Protein AF-A0A7S1HNY2-F1 (afdb_monomer_lite)

Organism: Hemiselmis andersenii (NCBI:txid464988)

InterPro domains:
  IPR002885 Pentatricopeptide repeat [PF13812] (11-75)
  IPR011990 Tetratricopeptide-like helical domain superfamily [G3DSA:1.25.40.10] (3-100)

Secondary structure (DSSP, 8-state):
-HHHHHHHHHHHHHHHHTTPPP-HHHHHHHHHHHHHHHTTTS--HHHHHHHHHHHHHTTPPPPHHHHHHHHHHHHHHHHTT----HHHHHHHHHHHHTTS--

Radius of gyration: 13.39 Å; chains: 1; bounding box: 30×37×28 Å

Sequence (102 aa):
GEAGRKEAWAVLGEIEALGIEPNAETFTSLIKTLAKAAKHGNAQAHHGVQAVAEMRARGLEPSPVTASALLSLYAQTAKAGGQVSLDQAWEVVTGLGSRVDA

Foldseek 3Di:
DLCLLVVLVVVVVVCVVVVHDDALVSLLVSLLSLLVCLLVPNHALVSLLVSQVVCVVVVHAHDPSSLVSSVSSQVSNVVSVHDDDVVSSVVNVVSVVVPPPD

pLDDT: mean 85.4, std 13.31, range [37.34, 95.06]

Structure (mmCIF, N/CA/C/O backbone):
data_AF-A0A7S1HNY2-F1
#
_entry.id   AF-A0A7S1HNY2-F1
#
loop_
_atom_site.group_PDB
_atom_site.id
_atom_site.type_symbol
_atom_site.label_atom_id
_atom_site.label_alt_id
_atom_site.label_comp_id
_atom_site.label_asym_id
_atom_site.label_entity_id
_atom_site.label_seq_id
_atom_site.pdbx_PDB_ins_code
_atom_site.Cartn_x
_atom_site.Cartn_y
_atom_site.Cartn_z
_atom_site.occupancy
_atom_site.B_iso_or_equiv
_atom_site.auth_seq_id
_atom_site.auth_comp_id
_atom_site.auth_asym_id
_atom_site.auth_atom_id
_atom_site.pdbx_PDB_model_num
ATOM 1 N N . GLY A 1 1 ? 9.758 -11.971 -1.194 1.00 49.97 1 GLY A N 1
ATOM 2 C CA . GLY A 1 1 ? 9.287 -13.005 -2.135 1.00 49.97 1 GLY A CA 1
ATOM 3 C C . GLY A 1 1 ? 7.836 -12.756 -2.483 1.00 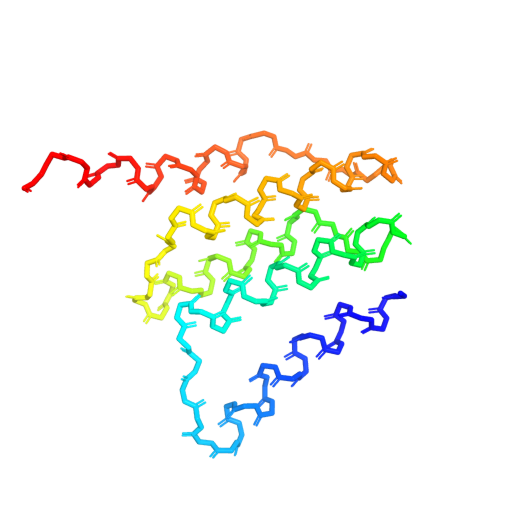49.97 1 GLY A C 1
ATOM 4 O O . GLY A 1 1 ? 7.187 -12.019 -1.750 1.00 49.97 1 GLY A O 1
ATOM 5 N N . GLU A 1 2 ? 7.330 -13.336 -3.575 1.00 55.84 2 GLU A N 1
ATOM 6 C CA . GLU A 1 2 ? 5.900 -13.360 -3.935 1.00 55.84 2 GLU A CA 1
ATOM 7 C C . GLU A 1 2 ? 5.046 -13.846 -2.751 1.00 55.84 2 GLU A C 1
ATOM 9 O O . GLU A 1 2 ? 3.935 -13.365 -2.531 1.00 55.84 2 GLU A O 1
ATOM 14 N N . ALA A 1 3 ? 5.657 -14.711 -1.932 1.00 64.81 3 ALA A N 1
ATOM 15 C CA . ALA A 1 3 ? 5.253 -15.082 -0.584 1.00 64.81 3 ALA A CA 1
ATOM 16 C C . ALA A 1 3 ? 4.785 -13.878 0.250 1.00 64.81 3 ALA A C 1
ATOM 18 O O . ALA A 1 3 ? 3.621 -13.832 0.599 1.00 64.81 3 ALA A O 1
ATOM 19 N N . GLY A 1 4 ? 5.592 -12.827 0.425 1.00 68.38 4 GLY A N 1
ATOM 20 C CA . GLY A 1 4 ? 5.236 -11.676 1.268 1.00 68.38 4 GLY A CA 1
ATOM 21 C C . GLY A 1 4 ? 4.024 -10.866 0.786 1.00 68.38 4 GLY A C 1
ATOM 22 O O . GLY A 1 4 ? 3.382 -10.195 1.584 1.00 68.38 4 GLY A O 1
ATOM 23 N N . ARG A 1 5 ? 3.677 -10.929 -0.509 1.00 75.12 5 ARG A N 1
ATOM 24 C CA . ARG A 1 5 ? 2.429 -10.346 -1.032 1.00 75.12 5 ARG A CA 1
ATOM 25 C C . ARG A 1 5 ? 1.235 -11.247 -0.722 1.00 75.12 5 ARG A C 1
ATOM 27 O O . ARG A 1 5 ? 0.218 -10.751 -0.248 1.00 75.12 5 ARG A O 1
ATOM 34 N N . LYS A 1 6 ? 1.347 -12.544 -1.032 1.00 75.81 6 LYS A N 1
ATOM 35 C CA . LYS A 1 6 ? 0.285 -13.534 -0.785 1.00 75.81 6 LYS A CA 1
ATOM 36 C C . LYS A 1 6 ? 0.004 -13.673 0.711 1.00 75.81 6 LYS A C 1
ATOM 38 O O . LYS A 1 6 ? -1.152 -13.667 1.104 1.00 75.81 6 LYS A O 1
ATOM 43 N N . GLU A 1 7 ? 1.054 -13.693 1.524 1.00 76.94 7 GLU A N 1
ATOM 44 C CA . GLU A 1 7 ? 1.006 -13.681 2.985 1.00 76.94 7 GLU A CA 1
ATOM 45 C C . GLU A 1 7 ? 0.277 -12.443 3.504 1.00 76.94 7 GLU A C 1
ATOM 47 O O . GLU A 1 7 ? -0.569 -12.571 4.373 1.00 76.94 7 GLU A O 1
ATOM 52 N N . ALA A 1 8 ? 0.524 -11.250 2.951 1.00 83.12 8 ALA A N 1
ATOM 53 C CA . ALA A 1 8 ? -0.124 -10.042 3.458 1.00 83.12 8 ALA A CA 1
ATOM 54 C C . ALA A 1 8 ? -1.652 -10.037 3.244 1.00 83.12 8 ALA A C 1
ATOM 56 O O . ALA A 1 8 ? -2.387 -9.596 4.125 1.00 83.12 8 ALA A O 1
ATOM 57 N N . TRP A 1 9 ? -2.137 -10.559 2.112 1.00 86.81 9 TRP A N 1
ATOM 58 C CA . TRP A 1 9 ? -3.576 -10.746 1.881 1.00 86.81 9 TRP A CA 1
ATOM 59 C C . TRP A 1 9 ? -4.149 -11.935 2.662 1.00 86.81 9 TRP A C 1
ATOM 61 O O . TRP A 1 9 ? -5.270 -11.848 3.150 1.00 86.81 9 TRP A O 1
ATOM 71 N N . ALA A 1 10 ? -3.384 -13.018 2.826 1.00 88.06 10 ALA A N 1
ATOM 72 C CA . ALA A 1 10 ? -3.793 -14.156 3.648 1.00 88.06 10 ALA A CA 1
ATOM 73 C C . ALA A 1 10 ? -3.985 -13.747 5.116 1.00 88.06 10 ALA A C 1
ATOM 75 O O . ALA A 1 10 ? -5.014 -14.058 5.702 1.00 88.06 10 ALA A O 1
ATOM 76 N N . VAL A 1 11 ? -3.055 -12.964 5.673 1.00 87.12 11 VAL A N 1
ATOM 77 C CA . VAL A 1 11 ? -3.161 -12.413 7.032 1.00 87.12 11 VAL A CA 1
ATOM 78 C C . VAL A 1 11 ? -4.387 -11.508 7.170 1.00 87.12 11 VAL A C 1
ATOM 80 O O . VAL A 1 11 ? -5.047 -11.548 8.202 1.00 87.12 11 VAL A O 1
ATOM 83 N N . LEU A 1 12 ? -4.737 -10.722 6.143 1.00 89.19 12 LEU A N 1
ATOM 84 C CA . LEU A 1 12 ? -5.980 -9.941 6.159 1.00 89.19 12 LEU A CA 1
ATOM 85 C C . LEU A 1 12 ? -7.215 -10.853 6.263 1.00 89.19 12 LEU A C 1
ATOM 87 O O . LEU A 1 12 ? -8.087 -10.593 7.085 1.00 89.19 12 LEU A O 1
ATOM 91 N N . GLY A 1 13 ? -7.253 -11.940 5.487 1.00 90.81 13 GLY A N 1
ATOM 92 C CA . GLY A 1 13 ? -8.333 -12.927 5.553 1.00 90.81 13 GLY A CA 1
ATOM 93 C C . GLY A 1 13 ? -8.388 -13.685 6.885 1.00 90.81 13 GLY A C 1
ATOM 94 O O . GLY A 1 13 ? -9.470 -13.989 7.375 1.00 90.81 13 GLY A O 1
ATOM 95 N N . GLU A 1 14 ? -7.244 -13.957 7.517 1.00 90.81 14 GLU A N 1
ATOM 96 C CA . GLU A 1 14 ? -7.199 -14.555 8.859 1.00 90.81 14 GLU A CA 1
ATOM 97 C C . GLU A 1 14 ? -7.726 -13.598 9.935 1.00 90.81 14 GLU A C 1
ATOM 99 O O . GLU A 1 14 ? -8.471 -14.026 10.815 1.00 90.81 14 GLU A O 1
ATOM 104 N N . ILE A 1 15 ? -7.395 -12.303 9.852 1.00 88.19 15 ILE A N 1
ATOM 105 C CA . ILE A 1 15 ? -7.950 -11.266 10.739 1.00 88.19 15 ILE A CA 1
ATOM 106 C C . ILE A 1 15 ? -9.485 -11.280 10.658 1.00 88.19 15 ILE A C 1
ATOM 108 O O . ILE A 1 15 ? -10.159 -11.325 11.688 1.00 88.19 15 ILE A O 1
ATOM 112 N N . GLU A 1 16 ? -10.035 -11.340 9.446 1.00 91.44 16 GLU A N 1
ATOM 113 C CA . GLU A 1 16 ? -11.483 -11.430 9.222 1.00 91.44 16 GLU A CA 1
ATOM 114 C C . GLU A 1 16 ? -12.082 -12.743 9.739 1.00 91.44 16 GLU A C 1
ATOM 116 O O . GLU A 1 16 ? -13.134 -12.731 10.375 1.00 91.44 16 GLU A O 1
ATOM 121 N N . ALA A 1 17 ? -11.409 -13.876 9.518 1.00 93.38 17 ALA A N 1
ATOM 122 C CA . ALA A 1 17 ? -11.854 -15.187 9.995 1.00 93.38 17 ALA A CA 1
ATOM 123 C C . ALA A 1 17 ? -11.897 -15.279 11.531 1.00 93.38 17 ALA A C 1
ATOM 125 O O . ALA A 1 17 ? -12.676 -16.055 12.084 1.00 93.38 17 ALA A O 1
ATOM 126 N N . LEU A 1 18 ? -11.096 -14.465 12.224 1.00 93.19 18 LEU A N 1
ATOM 127 C CA . LEU A 1 18 ? -11.137 -14.299 13.678 1.00 93.19 18 LEU A CA 1
ATOM 128 C C . LEU A 1 18 ? -12.264 -13.361 14.153 1.00 93.19 18 LEU A C 1
ATOM 130 O O . LEU A 1 18 ? -12.390 -13.124 15.353 1.00 93.19 18 LEU A O 1
ATOM 134 N N . GLY A 1 19 ? -13.080 -12.823 13.241 1.00 91.94 19 GLY A N 1
ATOM 135 C CA . GLY A 1 19 ? -14.141 -11.862 13.548 1.00 91.94 19 GLY A CA 1
ATOM 136 C C . GLY A 1 19 ? -13.622 -10.457 13.861 1.00 91.94 19 GLY A C 1
ATOM 137 O O . GLY A 1 19 ? -14.351 -9.651 14.437 1.00 91.94 19 GLY A O 1
ATOM 138 N N . ILE A 1 20 ? -12.364 -10.160 13.520 1.00 92.62 20 ILE A N 1
ATOM 139 C CA . ILE A 1 20 ? -11.767 -8.838 13.699 1.00 92.62 20 ILE A CA 1
ATOM 140 C C . ILE A 1 20 ? -11.968 -8.064 12.403 1.00 92.62 20 ILE A C 1
ATOM 142 O O . ILE A 1 20 ? -11.505 -8.476 11.344 1.00 92.62 20 ILE A O 1
ATOM 146 N N . GLU A 1 21 ? -12.638 -6.921 12.480 1.00 91.88 21 GLU A N 1
ATOM 147 C CA . GLU A 1 21 ? -12.910 -6.109 11.299 1.00 91.88 21 GLU A CA 1
ATOM 148 C C . GLU A 1 21 ? -11.676 -5.272 10.913 1.00 91.88 21 GLU A C 1
ATOM 150 O O . GLU A 1 21 ? -11.200 -4.464 11.723 1.00 91.88 21 GLU A O 1
ATOM 155 N N . PRO A 1 22 ? -11.111 -5.449 9.700 1.00 92.81 22 PRO A N 1
ATOM 156 C CA . PRO A 1 22 ? -9.982 -4.647 9.252 1.00 92.81 22 PRO A CA 1
ATOM 157 C C . PRO A 1 22 ? -10.345 -3.168 9.182 1.00 92.81 22 PRO A C 1
ATOM 159 O O . PRO A 1 22 ? -11.376 -2.796 8.629 1.00 92.81 22 PRO A O 1
ATOM 162 N N . ASN A 1 23 ? -9.461 -2.312 9.687 1.00 94.19 23 ASN A N 1
ATOM 163 C CA . ASN A 1 23 ? -9.658 -0.868 9.685 1.00 94.19 23 ASN A CA 1
ATOM 164 C C . ASN A 1 23 ? -8.645 -0.166 8.769 1.00 94.19 23 ASN A C 1
ATOM 166 O O . ASN A 1 23 ? 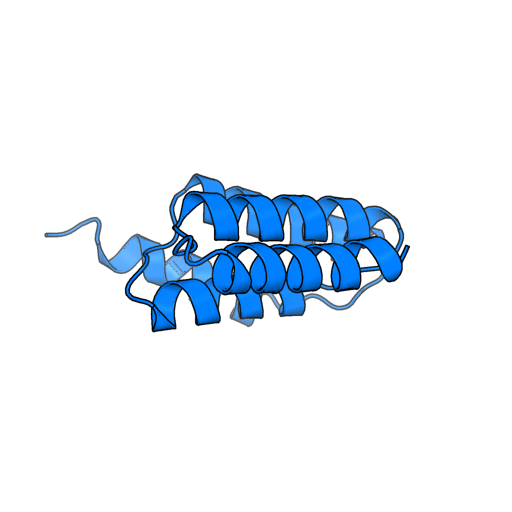-7.821 -0.791 8.093 1.00 94.19 23 ASN A O 1
ATOM 170 N N . ALA A 1 24 ? -8.691 1.166 8.766 1.00 92.94 24 ALA A N 1
ATOM 171 C CA . ALA A 1 24 ? -7.828 1.978 7.922 1.00 92.94 24 ALA A CA 1
ATOM 172 C C . ALA A 1 24 ? -6.319 1.734 8.153 1.00 92.94 24 ALA A C 1
ATOM 174 O O .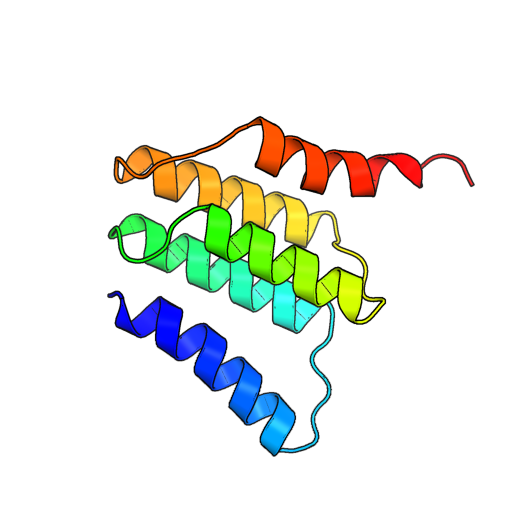 ALA A 1 24 ? -5.519 1.759 7.210 1.00 92.94 24 ALA A O 1
ATOM 175 N N . GLU A 1 25 ? -5.923 1.455 9.396 1.00 93.50 25 GLU A N 1
ATOM 176 C CA . GLU A 1 25 ? -4.539 1.143 9.760 1.00 93.50 25 GLU A CA 1
ATOM 177 C C . GLU A 1 25 ? -4.125 -0.259 9.297 1.00 93.50 25 GLU A C 1
ATOM 179 O O . GLU A 1 25 ? -2.984 -0.451 8.859 1.00 93.50 25 GLU A O 1
ATOM 184 N N . THR A 1 26 ? -5.046 -1.228 9.303 1.00 93.88 26 THR A N 1
ATOM 185 C CA . THR A 1 26 ? -4.814 -2.571 8.751 1.00 93.88 26 THR A CA 1
ATOM 186 C C . THR A 1 26 ? -4.488 -2.495 7.258 1.00 93.88 26 THR A C 1
ATOM 188 O O . THR A 1 26 ? -3.451 -3.003 6.824 1.00 93.88 26 THR A O 1
ATOM 191 N N . PHE A 1 27 ? -5.298 -1.777 6.472 1.00 94.69 27 PHE A N 1
ATOM 192 C CA . PHE A 1 27 ? -5.044 -1.569 5.039 1.00 94.69 27 PHE A CA 1
ATOM 193 C C . PHE A 1 27 ? -3.769 -0.758 4.775 1.00 94.69 27 PHE A C 1
ATOM 195 O O . PHE A 1 27 ? -2.980 -1.086 3.886 1.00 94.69 27 PHE A O 1
ATOM 202 N N . THR A 1 28 ? -3.503 0.270 5.581 1.00 94.81 28 THR A N 1
ATOM 203 C CA . THR A 1 28 ? -2.262 1.050 5.471 1.00 94.81 28 THR A CA 1
ATOM 204 C C . THR A 1 28 ? -1.028 0.180 5.734 1.00 94.81 28 THR A C 1
ATOM 206 O O . THR A 1 28 ? -0.019 0.286 5.029 1.00 94.81 28 THR A O 1
ATOM 209 N N . SER A 1 29 ? -1.107 -0.725 6.710 1.00 94.56 29 SER A N 1
ATOM 210 C CA . SER A 1 29 ? -0.052 -1.695 7.017 1.00 94.56 29 SER A CA 1
ATOM 211 C C . SER A 1 29 ? 0.135 -2.721 5.898 1.00 94.56 29 SER A C 1
ATOM 213 O O . SER A 1 29 ? 1.277 -3.008 5.529 1.00 94.56 29 SER A O 1
ATOM 215 N N . LEU A 1 30 ? -0.954 -3.195 5.285 1.00 94.56 30 LEU A N 1
ATOM 216 C CA . LEU A 1 30 ? -0.915 -4.039 4.089 1.00 94.56 30 LEU A CA 1
ATOM 217 C C . LEU A 1 30 ? -0.131 -3.354 2.956 1.00 94.56 30 LEU A C 1
ATOM 219 O O . LEU A 1 30 ? 0.819 -3.933 2.427 1.00 94.56 30 LEU A O 1
ATOM 223 N N . ILE A 1 31 ? -0.432 -2.089 2.646 1.00 94.94 31 ILE A N 1
ATOM 224 C CA . ILE A 1 31 ? 0.269 -1.329 1.594 1.00 94.94 31 ILE A CA 1
ATOM 225 C C . ILE A 1 31 ? 1.758 -1.150 1.924 1.00 94.94 31 ILE A C 1
ATOM 227 O O . ILE A 1 31 ? 2.607 -1.319 1.046 1.00 94.94 31 ILE A O 1
ATOM 231 N N . LYS A 1 32 ? 2.117 -0.877 3.186 1.00 94.50 32 LYS A N 1
ATOM 232 C CA . LYS A 1 32 ? 3.528 -0.803 3.619 1.00 94.50 32 LYS A CA 1
ATOM 233 C C . LYS A 1 32 ? 4.265 -2.130 3.404 1.00 94.50 32 LYS A C 1
ATOM 235 O O . LYS A 1 32 ? 5.427 -2.126 2.987 1.00 94.50 32 LYS A O 1
ATOM 240 N N . THR A 1 33 ? 3.613 -3.258 3.670 1.00 93.88 33 THR A N 1
ATOM 241 C CA . THR A 1 33 ? 4.175 -4.596 3.431 1.00 93.88 33 THR A CA 1
ATOM 242 C C . THR A 1 33 ? 4.349 -4.868 1.939 1.00 93.88 33 THR A C 1
ATOM 244 O O . THR A 1 33 ? 5.427 -5.299 1.521 1.00 93.88 33 THR A O 1
ATOM 247 N N . LEU A 1 34 ? 3.355 -4.517 1.115 1.00 93.81 34 LEU A N 1
ATOM 248 C CA . LEU A 1 34 ? 3.460 -4.582 -0.346 1.00 93.81 34 LEU A CA 1
ATOM 249 C C . LEU A 1 34 ? 4.639 -3.747 -0.856 1.00 93.81 34 LEU A C 1
ATOM 251 O O . LEU A 1 34 ? 5.405 -4.213 -1.697 1.00 93.81 34 LEU A O 1
ATOM 255 N N . ALA A 1 35 ? 4.840 -2.548 -0.307 1.00 94.19 35 ALA A N 1
ATOM 256 C CA . ALA A 1 35 ? 5.952 -1.680 -0.668 1.00 94.19 35 ALA A CA 1
ATOM 257 C C . ALA A 1 35 ? 7.303 -2.382 -0.430 1.00 94.19 35 ALA A C 1
ATOM 259 O O . ALA A 1 35 ? 8.117 -2.485 -1.347 1.00 94.19 35 ALA A O 1
ATOM 260 N N . LYS A 1 36 ? 7.501 -2.973 0.758 1.00 92.56 36 LYS A N 1
ATOM 261 C CA . LYS A 1 36 ? 8.704 -3.765 1.078 1.00 92.56 36 LYS A CA 1
ATOM 262 C C . LYS A 1 36 ? 8.886 -4.955 0.128 1.00 92.56 36 LYS A C 1
ATOM 264 O O . LYS A 1 36 ? 10.010 -5.225 -0.292 1.00 92.56 36 LYS A O 1
ATOM 269 N N . ALA A 1 37 ? 7.808 -5.650 -0.235 1.00 91.25 37 ALA A N 1
ATOM 270 C CA . ALA A 1 37 ? 7.860 -6.766 -1.179 1.00 91.25 37 ALA A CA 1
ATOM 271 C C . ALA A 1 37 ? 8.253 -6.316 -2.602 1.00 91.25 37 ALA A C 1
ATOM 273 O O . ALA A 1 37 ? 8.998 -7.027 -3.288 1.00 91.25 37 ALA A O 1
ATOM 274 N N . ALA A 1 38 ? 7.820 -5.124 -3.025 1.00 92.25 38 ALA A N 1
ATOM 275 C CA . ALA A 1 38 ? 8.140 -4.550 -4.330 1.00 92.25 38 ALA A CA 1
ATOM 276 C C . ALA A 1 38 ? 9.636 -4.251 -4.513 1.00 92.25 38 ALA A C 1
ATOM 278 O O . ALA A 1 38 ? 10.123 -4.395 -5.630 1.00 92.25 38 ALA A O 1
ATOM 279 N N . LYS A 1 39 ? 10.404 -3.972 -3.439 1.00 90.38 39 LYS A N 1
ATOM 280 C CA . LYS A 1 39 ? 11.885 -3.831 -3.516 1.00 90.38 39 LYS A CA 1
ATOM 281 C C . LYS A 1 39 ? 12.571 -4.999 -4.215 1.00 90.38 39 LYS A C 1
ATOM 283 O O . LYS A 1 39 ? 13.663 -4.846 -4.747 1.00 90.38 39 LYS A O 1
ATOM 288 N N . HIS A 1 40 ? 11.947 -6.167 -4.142 1.00 89.69 40 HIS A N 1
ATOM 289 C CA . HIS A 1 40 ? 12.473 -7.427 -4.633 1.00 89.69 40 HIS A CA 1
ATOM 290 C C . HIS A 1 40 ? 11.632 -7.976 -5.800 1.00 89.69 40 HIS A C 1
ATOM 292 O O . HIS A 1 40 ? 11.628 -9.183 -6.014 1.00 89.69 40 HIS A O 1
ATOM 298 N N . GLY A 1 41 ? 10.850 -7.128 -6.483 1.00 87.88 41 GLY A N 1
ATOM 299 C CA . GLY A 1 41 ? 10.018 -7.511 -7.634 1.00 87.88 41 GLY A CA 1
ATOM 300 C C . GLY A 1 41 ? 8.791 -8.367 -7.296 1.00 87.88 41 GLY A C 1
ATOM 301 O O . GLY A 1 41 ? 8.156 -8.922 -8.185 1.00 87.88 41 GLY A O 1
ATOM 302 N N . ASN A 1 42 ? 8.436 -8.495 -6.015 1.00 90.38 42 ASN A N 1
ATOM 303 C CA . ASN A 1 42 ? 7.406 -9.440 -5.567 1.00 90.38 42 ASN A CA 1
ATOM 304 C C . ASN A 1 42 ? 6.014 -8.825 -5.381 1.00 90.38 42 ASN A C 1
ATOM 306 O O . ASN A 1 42 ? 5.035 -9.529 -5.126 1.00 90.38 42 ASN A O 1
ATOM 310 N N . ALA A 1 43 ? 5.921 -7.509 -5.498 1.00 92.25 43 ALA A N 1
ATOM 311 C CA . ALA A 1 43 ? 4.677 -6.770 -5.549 1.00 92.25 43 ALA A CA 1
ATOM 312 C C . ALA A 1 43 ? 4.808 -5.668 -6.602 1.00 92.25 43 ALA A C 1
ATOM 314 O O . ALA A 1 43 ? 5.908 -5.297 -7.003 1.00 92.25 43 ALA A O 1
ATOM 315 N N . GLN A 1 44 ? 3.659 -5.187 -7.047 1.00 91.88 44 GLN A N 1
ATOM 316 C CA . GLN A 1 44 ? 3.499 -4.183 -8.098 1.00 91.88 44 GLN A CA 1
ATOM 317 C C . GLN A 1 44 ? 2.545 -3.102 -7.595 1.00 91.88 44 GLN A C 1
ATOM 319 O O . GLN A 1 44 ? 1.705 -3.389 -6.737 1.00 91.88 44 GLN A O 1
ATOM 324 N N . ALA A 1 45 ? 2.628 -1.904 -8.169 1.00 92.38 45 ALA A N 1
ATOM 325 C CA . ALA A 1 45 ? 1.842 -0.742 -7.765 1.00 92.38 45 ALA A CA 1
ATOM 326 C C . ALA A 1 45 ? 0.323 -1.000 -7.735 1.00 92.38 45 ALA A C 1
ATOM 328 O O . ALA A 1 45 ? -0.343 -0.594 -6.782 1.00 92.38 45 ALA A O 1
ATOM 329 N N . HIS A 1 46 ? -0.209 -1.759 -8.701 1.00 90.88 46 HIS A N 1
ATOM 330 C CA . HIS A 1 46 ? -1.642 -2.071 -8.767 1.00 90.88 46 HIS A CA 1
ATOM 331 C C . HIS A 1 46 ? -2.167 -2.815 -7.528 1.00 90.88 46 HIS A C 1
ATOM 333 O O . HIS A 1 46 ? -3.317 -2.617 -7.154 1.00 90.88 46 HIS A O 1
ATOM 339 N N . HIS A 1 47 ? -1.339 -3.608 -6.837 1.00 91.88 47 HIS A N 1
ATOM 340 C CA . HIS A 1 47 ? -1.765 -4.295 -5.611 1.00 91.88 47 HIS A CA 1
ATOM 341 C C . HIS A 1 47 ? -2.061 -3.309 -4.475 1.00 91.88 47 HIS A C 1
ATOM 343 O O . HIS A 1 47 ? -2.951 -3.544 -3.663 1.00 91.88 47 HIS A O 1
ATOM 349 N N . GLY A 1 48 ? -1.324 -2.195 -4.405 1.00 93.25 48 GLY A N 1
ATOM 350 C CA . GLY A 1 48 ? -1.614 -1.138 -3.436 1.00 93.25 48 GLY A CA 1
ATOM 351 C C . GLY A 1 48 ? -2.873 -0.359 -3.801 1.00 93.25 48 GLY A C 1
ATOM 352 O O . GLY A 1 48 ? -3.647 -0.018 -2.916 1.00 93.25 48 GLY A O 1
ATOM 353 N N . VAL A 1 49 ? -3.114 -0.135 -5.097 1.00 92.31 49 VAL A N 1
ATOM 354 C CA . VAL A 1 49 ? -4.359 0.482 -5.584 1.00 92.31 49 VAL A CA 1
ATOM 355 C C . VAL A 1 49 ? -5.565 -0.394 -5.233 1.00 92.31 49 VAL A C 1
ATOM 357 O O . VAL A 1 49 ? -6.557 0.121 -4.732 1.00 92.31 49 VAL A O 1
ATOM 360 N N . GLN A 1 50 ? -5.457 -1.717 -5.400 1.00 91.94 50 GLN A N 1
ATOM 361 C CA . GLN A 1 50 ? -6.488 -2.673 -4.977 1.00 91.94 50 GLN A CA 1
ATOM 362 C C . GLN A 1 50 ? -6.765 -2.598 -3.471 1.00 91.94 50 GLN A C 1
ATOM 364 O O . GLN A 1 50 ? -7.922 -2.556 -3.071 1.00 91.94 50 GLN A O 1
ATOM 369 N N . ALA A 1 51 ? -5.724 -2.520 -2.635 1.00 93.50 51 ALA A N 1
ATOM 370 C CA . ALA A 1 51 ? -5.895 -2.369 -1.189 1.00 93.50 51 ALA A CA 1
ATOM 371 C C . ALA A 1 51 ? -6.625 -1.066 -0.814 1.00 93.50 51 ALA A C 1
ATOM 373 O O . ALA A 1 51 ? -7.457 -1.071 0.087 1.00 93.50 51 ALA A O 1
ATOM 374 N N . VAL A 1 52 ? -6.359 0.041 -1.517 1.00 92.94 52 VAL A N 1
ATOM 375 C CA . VAL A 1 52 ? -7.089 1.303 -1.307 1.00 92.94 52 VAL A CA 1
ATOM 376 C C . VAL A 1 52 ? -8.532 1.219 -1.809 1.00 92.94 52 VAL A C 1
ATOM 378 O O . VAL A 1 52 ? -9.432 1.746 -1.161 1.00 92.94 52 VAL A O 1
ATOM 381 N N . ALA A 1 53 ? -8.772 0.565 -2.945 1.00 91.44 53 ALA A N 1
ATOM 382 C CA . ALA A 1 53 ? -10.124 0.370 -3.458 1.00 91.44 53 ALA A CA 1
ATOM 383 C C . ALA A 1 53 ? -10.978 -0.450 -2.478 1.00 91.44 53 ALA A C 1
ATOM 385 O O . ALA A 1 53 ? -12.099 -0.055 -2.174 1.00 91.44 53 ALA A O 1
ATOM 386 N N . GLU A 1 54 ? -10.418 -1.527 -1.924 1.00 92.31 54 GLU A N 1
ATOM 387 C CA . GLU A 1 54 ? -11.072 -2.358 -0.908 1.00 92.31 54 GLU A CA 1
ATOM 388 C C . GLU A 1 54 ? -11.346 -1.573 0.384 1.00 92.31 54 GLU A C 1
ATOM 390 O O . GLU A 1 54 ? -12.450 -1.614 0.920 1.00 92.31 54 GLU A O 1
ATOM 395 N N . MET A 1 55 ? -10.368 -0.790 0.849 1.00 93.44 55 MET A N 1
ATOM 396 C CA . MET A 1 55 ? -10.529 0.119 1.985 1.00 93.44 55 MET A CA 1
ATOM 397 C C . MET A 1 55 ? -11.740 1.046 1.779 1.00 93.44 55 MET A C 1
ATOM 399 O O . MET A 1 55 ? -12.632 1.098 2.626 1.00 93.44 55 MET A O 1
ATOM 403 N N . ARG A 1 56 ? -11.831 1.701 0.614 1.00 91.31 56 ARG A N 1
ATOM 404 C CA . ARG A 1 56 ? -12.957 2.583 0.266 1.00 91.31 56 ARG A CA 1
ATOM 405 C C . ARG A 1 56 ? -14.283 1.836 0.142 1.00 91.31 56 ARG A C 1
ATOM 407 O O . ARG A 1 56 ? -15.301 2.348 0.599 1.00 91.31 56 ARG A O 1
ATOM 414 N N . ALA A 1 57 ? -14.286 0.634 -0.436 1.00 92.38 57 ALA A N 1
ATOM 415 C CA . ALA A 1 57 ? -15.485 -0.197 -0.564 1.00 92.38 57 ALA A CA 1
ATOM 416 C C . ALA A 1 57 ? -16.094 -0.561 0.802 1.00 92.38 57 ALA A C 1
ATOM 418 O O . ALA A 1 57 ? -17.305 -0.735 0.915 1.00 92.38 57 ALA A O 1
ATOM 419 N N . ARG A 1 58 ? -15.265 -0.598 1.850 1.00 92.50 58 ARG A N 1
ATOM 420 C CA . ARG A 1 58 ? -15.671 -0.806 3.248 1.00 92.50 58 ARG A CA 1
ATOM 421 C C . ARG A 1 58 ? -16.028 0.486 3.989 1.00 92.50 58 ARG A C 1
ATOM 423 O O . ARG A 1 58 ? -16.165 0.478 5.207 1.00 92.50 58 ARG A O 1
ATOM 430 N N . GLY A 1 59 ? -16.135 1.613 3.283 1.00 92.50 59 GLY A N 1
ATOM 431 C CA . GLY A 1 59 ? -16.395 2.924 3.883 1.00 92.50 59 GLY A CA 1
ATOM 432 C C . GLY A 1 59 ? -15.219 3.485 4.689 1.00 92.50 59 GLY A C 1
ATOM 433 O O . GLY A 1 59 ? -15.393 4.45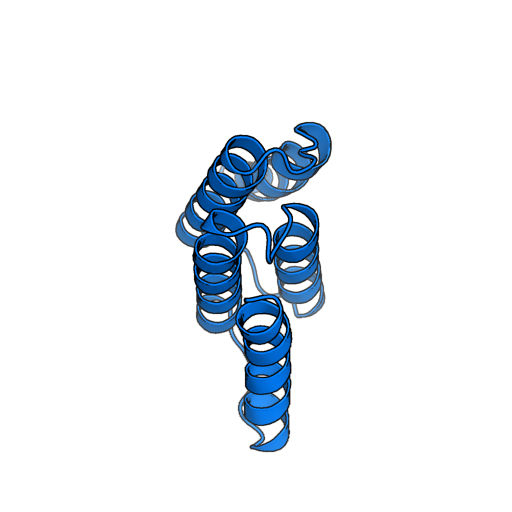0 5.432 1.00 92.50 59 GLY A O 1
ATOM 434 N N . LEU A 1 60 ? -14.025 2.898 4.560 1.00 93.06 60 LEU A N 1
ATOM 435 C CA . LEU A 1 60 ? -12.813 3.387 5.205 1.00 93.06 60 LEU A CA 1
ATOM 436 C C . LEU A 1 60 ? -12.109 4.374 4.278 1.00 93.06 60 LEU A C 1
ATOM 438 O O . LEU A 1 60 ? -11.956 4.146 3.078 1.00 93.06 60 LEU A O 1
ATOM 442 N N . GLU A 1 61 ? -11.625 5.465 4.851 1.00 89.56 61 GLU A N 1
ATOM 443 C CA . GLU A 1 61 ? -10.975 6.519 4.081 1.00 89.56 61 GLU A CA 1
ATOM 444 C C . GLU A 1 61 ? -9.454 6.399 4.170 1.00 89.56 61 GLU A C 1
ATOM 446 O O . GLU A 1 61 ? -8.919 6.264 5.278 1.00 89.56 61 GLU A O 1
ATOM 451 N N . PRO A 1 62 ? -8.736 6.470 3.034 1.00 88.69 62 PRO A N 1
ATOM 452 C CA . PRO A 1 62 ? -7.289 6.549 3.052 1.00 88.69 62 PRO A CA 1
ATOM 453 C C . PRO A 1 62 ? -6.843 7.793 3.824 1.00 88.69 62 PRO A C 1
ATOM 455 O O . PRO A 1 62 ? -7.463 8.852 3.773 1.00 88.69 62 PRO A O 1
ATOM 458 N N . SER A 1 63 ? -5.752 7.662 4.568 1.00 89.94 63 SER A N 1
ATOM 459 C CA . SER A 1 63 ? -5.147 8.765 5.309 1.00 89.94 63 SER A CA 1
ATOM 460 C C . SER A 1 63 ? -3.918 9.301 4.562 1.00 89.94 63 SER A C 1
ATOM 462 O O . SER A 1 63 ? -3.421 8.658 3.626 1.00 89.94 63 SER A O 1
ATOM 464 N N . PRO A 1 64 ? -3.332 10.433 4.994 1.00 89.19 64 PRO A N 1
ATOM 465 C CA . PRO A 1 64 ? -2.034 10.877 4.481 1.00 89.19 64 PRO A CA 1
ATOM 466 C C . PRO A 1 64 ? -0.934 9.807 4.612 1.00 89.19 64 PRO A C 1
ATOM 468 O O . PRO A 1 64 ? -0.028 9.714 3.777 1.00 89.19 64 PRO A O 1
ATOM 471 N N . VAL A 1 65 ? -1.025 8.947 5.634 1.00 92.25 65 VAL A N 1
ATOM 472 C CA . VAL A 1 65 ? -0.116 7.806 5.816 1.00 92.25 65 VAL A CA 1
ATOM 473 C C . VAL A 1 65 ? -0.353 6.745 4.740 1.00 92.25 65 VAL A C 1
ATOM 475 O O . VAL A 1 65 ? 0.615 6.207 4.199 1.00 92.25 65 VAL A O 1
ATOM 478 N N . THR A 1 66 ? -1.610 6.474 4.378 1.00 92.06 66 THR A N 1
ATOM 479 C CA . THR A 1 66 ? -1.967 5.570 3.275 1.00 92.06 66 THR A CA 1
ATOM 480 C C . THR A 1 66 ? -1.413 6.077 1.941 1.00 92.06 66 THR A C 1
ATOM 482 O O . THR A 1 66 ? -0.774 5.312 1.218 1.00 92.06 66 THR A O 1
ATOM 485 N N . ALA A 1 67 ? -1.559 7.374 1.648 1.00 89.62 67 ALA A N 1
ATOM 486 C CA . ALA A 1 67 ? -0.999 7.993 0.444 1.00 89.62 67 ALA A CA 1
ATOM 487 C C . ALA A 1 67 ? 0.532 7.866 0.387 1.00 89.62 67 ALA A C 1
ATOM 489 O O . ALA A 1 67 ? 1.102 7.479 -0.633 1.00 89.62 67 ALA A O 1
ATOM 490 N N . SER A 1 68 ? 1.201 8.118 1.515 1.00 92.12 68 SER A N 1
ATOM 491 C CA . SER A 1 68 ? 2.660 8.009 1.631 1.00 92.12 68 SER A CA 1
ATOM 492 C C . SER A 1 68 ? 3.149 6.565 1.444 1.00 92.12 68 SER A C 1
ATOM 494 O O . SER A 1 68 ? 4.174 6.316 0.799 1.00 92.12 68 SER A O 1
ATOM 496 N N . ALA A 1 69 ? 2.406 5.591 1.981 1.00 94.31 69 ALA A N 1
ATOM 497 C CA . ALA A 1 69 ? 2.677 4.169 1.792 1.00 94.31 69 ALA A CA 1
ATOM 498 C C . ALA A 1 69 ? 2.495 3.752 0.325 1.00 94.31 69 ALA A C 1
ATOM 500 O O . ALA A 1 69 ? 3.328 3.015 -0.209 1.00 94.31 69 ALA A O 1
ATOM 501 N N . LEU A 1 70 ? 1.456 4.263 -0.342 1.00 93.31 70 LEU A N 1
ATOM 502 C CA . LEU A 1 70 ? 1.219 4.002 -1.756 1.00 93.31 70 LEU A CA 1
ATOM 503 C C . LEU A 1 70 ? 2.336 4.595 -2.624 1.00 93.31 70 LEU A C 1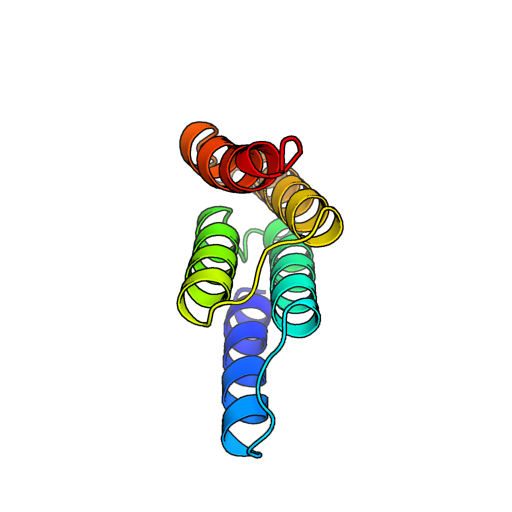
ATOM 505 O O . LEU A 1 70 ? 2.935 3.864 -3.407 1.00 93.31 70 LEU A O 1
ATOM 509 N N . LEU A 1 71 ? 2.712 5.862 -2.429 1.00 92.56 71 LEU A N 1
ATOM 510 C CA . LEU A 1 71 ? 3.855 6.477 -3.122 1.00 92.56 71 LEU A CA 1
ATOM 511 C C . LEU A 1 71 ? 5.147 5.672 -2.930 1.00 92.56 71 LEU A C 1
ATOM 513 O O . LEU A 1 71 ? 5.891 5.434 -3.884 1.00 92.56 71 LEU A O 1
ATOM 517 N N . SER A 1 72 ? 5.384 5.180 -1.712 1.00 94.56 72 SER A N 1
ATOM 518 C CA . SER A 1 72 ? 6.527 4.312 -1.422 1.00 94.56 72 SER A CA 1
ATOM 519 C C . SER A 1 72 ? 6.481 3.009 -2.226 1.00 94.56 72 SER A C 1
ATOM 521 O O . SER A 1 72 ? 7.524 2.546 -2.693 1.00 94.56 72 SER A O 1
ATOM 523 N N . LEU A 1 73 ? 5.303 2.403 -2.400 1.00 94.69 73 LEU A N 1
ATOM 524 C CA . LEU A 1 73 ? 5.122 1.215 -3.237 1.00 94.69 73 LEU A CA 1
ATOM 525 C C . LEU A 1 73 ? 5.386 1.522 -4.718 1.00 94.69 73 LEU A C 1
ATOM 527 O O . LEU A 1 73 ? 6.084 0.746 -5.371 1.00 94.69 73 LEU A O 1
ATOM 531 N N . TYR A 1 74 ? 4.892 2.647 -5.240 1.00 93.56 74 TYR A N 1
ATOM 532 C CA . TYR A 1 74 ? 5.157 3.082 -6.617 1.00 93.56 74 TYR A CA 1
ATOM 533 C C . TYR A 1 74 ? 6.658 3.254 -6.873 1.00 93.56 74 TYR A C 1
ATOM 535 O O . TYR A 1 74 ? 7.195 2.667 -7.812 1.00 93.56 74 TYR A O 1
ATOM 543 N N . ALA A 1 75 ? 7.358 3.971 -5.991 1.00 93.94 75 ALA A N 1
ATOM 544 C CA . ALA A 1 75 ? 8.801 4.176 -6.100 1.00 93.94 75 ALA A CA 1
ATOM 545 C C . ALA A 1 75 ? 9.584 2.851 -6.081 1.00 93.94 75 ALA A C 1
ATOM 547 O O . ALA A 1 75 ? 10.514 2.658 -6.865 1.00 93.94 75 ALA A O 1
ATOM 548 N N . GLN A 1 76 ? 9.200 1.913 -5.210 1.00 95.06 76 GLN A N 1
ATOM 549 C CA . GLN A 1 76 ? 9.852 0.602 -5.116 1.00 95.06 76 GLN A CA 1
ATOM 550 C C . GLN A 1 76 ? 9.551 -0.287 -6.322 1.00 95.06 76 GLN A C 1
ATOM 552 O O . GLN A 1 76 ? 10.448 -0.981 -6.792 1.00 95.06 76 GLN A O 1
ATOM 557 N N . THR A 1 77 ? 8.329 -0.216 -6.853 1.00 94.06 77 THR A N 1
ATOM 558 C CA . THR A 1 77 ? 7.936 -0.919 -8.079 1.00 94.06 77 THR A CA 1
ATOM 559 C C . THR A 1 77 ? 8.762 -0.425 -9.267 1.00 94.06 77 THR A C 1
ATOM 561 O O . THR A 1 77 ? 9.399 -1.234 -9.935 1.00 94.06 77 THR A O 1
ATOM 564 N N . ALA A 1 78 ? 8.840 0.894 -9.475 1.00 93.19 78 ALA A N 1
ATOM 565 C CA . ALA A 1 78 ? 9.636 1.488 -10.550 1.00 93.19 78 ALA A CA 1
ATOM 566 C C . ALA A 1 78 ? 11.131 1.153 -10.414 1.00 93.19 78 ALA A C 1
ATOM 568 O O . ALA A 1 78 ? 11.772 0.759 -11.386 1.00 93.19 78 ALA A O 1
ATOM 569 N N . LYS A 1 79 ? 11.685 1.232 -9.194 1.00 93.50 79 LYS A N 1
ATOM 570 C CA . LYS A 1 79 ? 13.087 0.873 -8.922 1.00 93.50 79 LYS A CA 1
ATOM 571 C C . LYS A 1 79 ? 13.397 -0.592 -9.250 1.00 93.50 79 LYS A C 1
ATOM 573 O O . LYS A 1 79 ? 14.516 -0.894 -9.651 1.00 93.50 79 LYS A O 1
ATOM 578 N N . ALA A 1 80 ? 12.430 -1.489 -9.077 1.00 92.81 80 ALA A N 1
ATOM 579 C CA . ALA A 1 80 ? 12.560 -2.902 -9.421 1.00 92.81 80 ALA A CA 1
ATOM 580 C C . ALA A 1 80 ? 12.274 -3.203 -10.909 1.00 92.81 80 ALA A C 1
ATOM 582 O O . ALA A 1 80 ? 12.230 -4.372 -11.284 1.00 92.81 80 ALA A O 1
ATOM 583 N N . GLY A 1 81 ? 12.060 -2.181 -11.749 1.00 91.75 81 GLY A N 1
ATOM 584 C CA . GLY A 1 81 ? 11.715 -2.343 -13.166 1.00 91.75 81 GLY A CA 1
ATOM 585 C C . GLY A 1 81 ? 10.264 -2.771 -13.414 1.00 91.75 81 GLY A C 1
ATOM 586 O O . GLY A 1 81 ? 9.931 -3.199 -14.515 1.00 91.75 81 GLY A O 1
ATOM 587 N N . GLY A 1 82 ? 9.403 -2.691 -12.396 1.00 89.06 82 GLY A N 1
ATOM 588 C CA . GLY A 1 82 ? 7.977 -2.979 -12.505 1.00 89.06 82 GLY A CA 1
ATOM 589 C C . GLY A 1 82 ? 7.189 -1.838 -13.149 1.00 89.06 82 GLY A C 1
ATOM 590 O O . GLY A 1 82 ? 7.636 -0.691 -13.208 1.00 89.06 82 GLY A O 1
ATOM 591 N N . GLN A 1 83 ? 5.980 -2.154 -13.607 1.00 87.12 83 GLN A N 1
ATOM 592 C CA . GLN A 1 83 ? 5.103 -1.185 -14.255 1.00 87.12 83 GLN A CA 1
ATOM 593 C C . GLN A 1 83 ? 4.439 -0.265 -13.224 1.00 87.12 83 GLN A C 1
ATOM 595 O O . GLN A 1 83 ? 3.879 -0.717 -12.222 1.00 87.12 83 GLN A O 1
ATOM 600 N N . VAL A 1 84 ? 4.459 1.035 -13.508 1.00 87.44 84 VAL A N 1
ATOM 601 C CA . VAL A 1 84 ? 3.780 2.072 -12.727 1.00 87.44 84 VAL A CA 1
ATOM 602 C C . VAL A 1 84 ? 2.903 2.923 -13.646 1.00 87.44 84 VAL A C 1
ATOM 604 O O . VAL A 1 84 ? 3.304 3.236 -14.764 1.00 87.44 84 VAL A O 1
ATOM 607 N N . SER A 1 85 ? 1.707 3.289 -13.183 1.00 85.19 85 SER A N 1
ATOM 608 C CA . SER A 1 85 ? 0.789 4.204 -13.876 1.00 85.19 85 SER A CA 1
ATOM 609 C C . SER A 1 85 ? 0.503 5.401 -12.976 1.00 85.19 85 SER A C 1
ATOM 611 O O . SER A 1 85 ? -0.064 5.248 -11.896 1.00 85.19 85 SER A O 1
ATOM 613 N N . LEU A 1 86 ? 0.916 6.595 -13.403 1.00 77.19 86 LEU A N 1
ATOM 614 C CA . LEU A 1 86 ? 0.693 7.812 -12.621 1.00 77.19 86 LEU A CA 1
ATOM 615 C C . LEU A 1 86 ? -0.790 8.175 -12.532 1.00 77.19 86 LEU A C 1
ATOM 617 O O . LEU A 1 86 ? -1.198 8.674 -11.493 1.00 77.19 86 LEU A O 1
ATOM 621 N N . ASP A 1 87 ? -1.593 7.844 -13.544 1.00 81.94 87 ASP A N 1
ATOM 622 C CA . ASP A 1 87 ? -3.041 8.075 -13.520 1.00 81.94 87 ASP A CA 1
ATOM 623 C C . ASP A 1 87 ? -3.689 7.322 -12.351 1.00 81.94 87 ASP A C 1
ATOM 625 O O . ASP A 1 87 ? -4.414 7.903 -11.549 1.00 81.94 87 ASP A O 1
ATOM 629 N N . GLN A 1 88 ? -3.324 6.049 -12.158 1.00 74.81 88 GLN A N 1
ATOM 630 C CA . GLN A 1 88 ? -3.808 5.255 -11.023 1.00 74.81 88 GLN A CA 1
ATOM 631 C C . GLN A 1 88 ? -3.314 5.783 -9.669 1.00 74.81 88 GLN A C 1
ATOM 633 O O . GLN A 1 88 ? -4.029 5.689 -8.672 1.00 74.81 88 GLN A O 1
ATOM 638 N N . ALA A 1 89 ? -2.094 6.328 -9.604 1.00 74.88 89 ALA A N 1
ATOM 639 C CA . ALA A 1 89 ? -1.601 6.978 -8.391 1.00 74.88 89 ALA A CA 1
ATOM 640 C C . ALA A 1 89 ? -2.379 8.268 -8.095 1.00 74.88 89 ALA A C 1
ATOM 642 O O . ALA A 1 89 ? -2.704 8.546 -6.940 1.00 74.88 89 ALA A O 1
ATOM 643 N N . TRP A 1 90 ? -2.676 9.042 -9.137 1.00 74.94 90 TRP A N 1
ATOM 644 C CA . TRP A 1 90 ? -3.338 10.334 -9.045 1.00 74.94 90 TRP A CA 1
ATOM 645 C C . TRP A 1 90 ? -4.799 10.206 -8.621 1.00 74.94 90 TRP A C 1
ATOM 647 O O . TRP A 1 90 ? -5.232 10.963 -7.759 1.00 74.94 90 TRP A O 1
ATOM 657 N N . GLU A 1 91 ? -5.532 9.208 -9.116 1.00 74.75 91 GLU A N 1
ATOM 658 C CA . GLU A 1 91 ? -6.899 8.892 -8.663 1.00 74.75 91 GLU A CA 1
ATOM 659 C C . GLU A 1 91 ? -6.960 8.648 -7.147 1.00 74.75 91 GLU A C 1
ATOM 661 O O . GLU A 1 91 ? -7.815 9.175 -6.433 1.00 74.75 91 GLU A O 1
ATOM 666 N N . VAL A 1 92 ? -5.990 7.902 -6.609 1.00 73.00 92 VAL A N 1
ATOM 667 C CA . VAL A 1 92 ? -5.941 7.641 -5.167 1.00 73.00 92 VAL A CA 1
ATOM 668 C C . VAL A 1 92 ? -5.648 8.915 -4.368 1.00 73.00 92 VAL A C 1
ATOM 670 O O . VAL A 1 92 ? -6.262 9.130 -3.322 1.00 73.00 92 VAL A O 1
ATOM 673 N N . VAL A 1 93 ? -4.721 9.752 -4.845 1.00 71.50 93 VAL A N 1
ATOM 674 C CA . VAL A 1 93 ? -4.297 10.985 -4.160 1.00 71.50 93 VAL A CA 1
ATOM 675 C C . VAL A 1 93 ? -5.353 12.091 -4.257 1.00 71.50 93 VAL A C 1
ATOM 677 O O . VAL A 1 93 ? -5.614 12.775 -3.272 1.00 71.50 93 VAL A O 1
ATOM 680 N N . THR A 1 94 ? -6.003 12.267 -5.404 1.00 70.25 94 THR A N 1
ATOM 681 C CA . THR A 1 94 ? -7.043 13.294 -5.599 1.00 70.25 94 THR A CA 1
ATOM 682 C C . THR A 1 94 ? -8.324 12.982 -4.841 1.00 70.25 94 THR A C 1
ATOM 68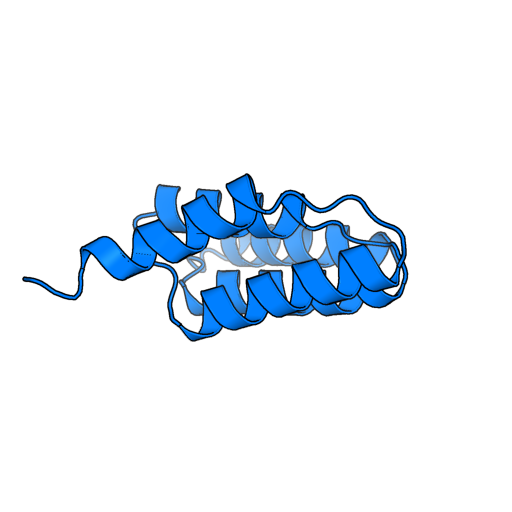4 O O . THR A 1 94 ? -8.920 13.897 -4.275 1.00 70.25 94 THR A O 1
ATOM 687 N N . GLY A 1 95 ? -8.678 11.701 -4.697 1.00 66.06 95 GLY A N 1
ATOM 688 C CA . GLY A 1 95 ? -9.760 11.266 -3.812 1.00 66.06 95 GLY A CA 1
ATOM 689 C C . GLY A 1 95 ? -9.527 11.562 -2.321 1.00 66.06 95 GLY A C 1
ATOM 690 O O . GLY A 1 95 ? -10.392 11.254 -1.506 1.00 66.06 95 GLY A O 1
ATOM 691 N N . LEU A 1 96 ? -8.365 12.102 -1.933 1.00 60.91 96 LEU A N 1
ATOM 692 C CA . LEU A 1 96 ? -8.100 12.653 -0.595 1.00 60.91 96 LEU A CA 1
ATOM 693 C C . LEU A 1 96 ? -8.261 14.178 -0.547 1.00 60.91 96 LEU A C 1
ATOM 695 O O . LEU A 1 96 ? -8.606 14.730 0.495 1.00 60.91 96 LEU A O 1
ATOM 699 N N . GLY A 1 97 ? -7.997 14.858 -1.667 1.00 53.06 97 GLY A N 1
ATOM 700 C CA . GLY A 1 97 ? -8.030 16.316 -1.784 1.00 53.06 97 GLY A CA 1
ATOM 701 C C . GLY A 1 97 ? -9.438 16.898 -1.905 1.00 53.06 97 GLY A C 1
ATOM 702 O O . GLY A 1 97 ? -9.647 18.046 -1.541 1.00 53.06 97 GLY A O 1
ATOM 703 N N . SER A 1 98 ? -10.437 16.117 -2.317 1.00 54.59 98 SER A N 1
ATOM 704 C CA . SER A 1 98 ? -11.831 16.584 -2.405 1.00 54.59 98 SER A CA 1
ATOM 705 C C . SER A 1 98 ? -12.513 16.831 -1.046 1.00 54.59 98 SER A C 1
ATOM 707 O O . SER A 1 98 ? -13.713 17.078 -1.009 1.00 54.59 98 SER A O 1
ATOM 709 N N . ARG A 1 99 ? -11.783 16.725 0.075 1.00 54.00 99 ARG A N 1
ATOM 710 C CA . ARG A 1 99 ? -12.295 16.889 1.448 1.00 54.00 99 ARG A CA 1
ATOM 711 C C . ARG A 1 99 ? -11.598 17.984 2.262 1.00 54.00 99 ARG A C 1
ATOM 713 O O . ARG A 1 99 ? -11.870 18.078 3.454 1.00 54.00 99 ARG A O 1
ATOM 720 N N . VAL A 1 100 ? -10.717 18.799 1.670 1.00 44.91 100 VAL A N 1
ATOM 721 C CA . VAL A 1 100 ? -10.144 19.955 2.398 1.00 44.91 100 VAL A CA 1
ATOM 722 C C . VAL A 1 100 ? -11.090 21.163 2.451 1.00 44.91 100 VAL A C 1
ATOM 724 O O . VAL A 1 100 ? -10.822 22.088 3.211 1.00 44.91 100 VAL A O 1
ATOM 727 N N . ASP A 1 101 ? -12.228 21.095 1.753 1.00 37.56 101 ASP A N 1
ATOM 728 C CA . ASP A 1 101 ? -13.267 22.126 1.739 1.00 37.56 101 ASP A CA 1
ATOM 729 C C . ASP A 1 101 ? -14.630 21.528 2.165 1.00 37.56 101 ASP A C 1
ATOM 731 O O . ASP A 1 101 ? -15.488 21.251 1.325 1.00 37.56 101 ASP A O 1
ATOM 735 N N . ALA A 1 102 ? -14.829 21.268 3.463 1.00 37.34 102 ALA A N 1
ATOM 736 C CA . ALA A 1 102 ? -16.145 20.990 4.062 1.00 37.34 102 ALA A CA 1
ATOM 737 C C . ALA A 1 102 ? -16.191 21.435 5.528 1.00 37.34 102 ALA A C 1
ATOM 739 O O . ALA A 1 102 ? -15.242 21.094 6.272 1.00 37.34 102 ALA A O 1
#